Protein AF-A0AAJ5I1D8-F1 (afdb_monomer_lite)

pLDDT: mean 91.69, std 14.22, range [36.81, 98.44]

Structure (mmCIF, N/CA/C/O backbone):
data_AF-A0AAJ5I1D8-F1
#
_entry.id   AF-A0AAJ5I1D8-F1
#
loop_
_atom_site.group_PDB
_atom_site.id
_atom_site.type_symbol
_atom_site.label_atom_id
_atom_site.label_alt_id
_atom_site.label_comp_id
_atom_site.label_asym_id
_atom_site.label_entity_id
_atom_site.label_seq_id
_atom_site.pdbx_PDB_ins_code
_atom_site.Cartn_x
_atom_site.Cartn_y
_atom_site.Cartn_z
_atom_site.occupancy
_atom_site.B_iso_or_equiv
_atom_site.auth_seq_id
_atom_site.auth_comp_id
_atom_site.auth_asym_id
_atom_site.auth_atom_id
_atom_site.pdbx_PDB_model_num
ATOM 1 N N . MET A 1 1 ? -3.380 -6.652 12.865 1.00 95.94 1 MET A N 1
ATOM 2 C CA . MET A 1 1 ? -3.565 -7.645 11.783 1.00 95.94 1 MET A CA 1
ATOM 3 C C . MET A 1 1 ? -2.330 -7.683 10.884 1.00 95.94 1 MET A C 1
ATOM 5 O O . MET A 1 1 ? -1.748 -6.637 10.627 1.00 95.94 1 MET A O 1
ATOM 9 N N . ASN A 1 2 ? -1.908 -8.868 10.433 1.00 97.62 2 ASN A N 1
ATOM 10 C CA . ASN A 1 2 ? -0.802 -9.030 9.482 1.00 97.62 2 ASN A CA 1
ATOM 11 C C . ASN A 1 2 ? -1.367 -9.308 8.085 1.00 97.62 2 ASN A C 1
ATOM 13 O O . ASN A 1 2 ? -2.076 -10.298 7.929 1.00 97.62 2 ASN A O 1
ATOM 17 N N . VAL A 1 3 ? -1.048 -8.470 7.098 1.00 97.50 3 VAL A N 1
ATOM 18 C CA . VAL A 1 3 ? -1.471 -8.663 5.703 1.00 97.50 3 VAL A CA 1
ATOM 19 C C . VAL A 1 3 ? -0.272 -9.124 4.890 1.00 97.50 3 VAL A C 1
ATOM 21 O O . VAL A 1 3 ? 0.751 -8.442 4.857 1.00 97.50 3 VAL A O 1
ATOM 24 N N . ALA A 1 4 ? -0.397 -10.292 4.268 1.00 96.44 4 ALA A N 1
ATOM 25 C CA . ALA A 1 4 ? 0.625 -10.878 3.416 1.00 96.44 4 ALA A CA 1
ATOM 26 C C . ALA A 1 4 ? -0.037 -11.647 2.272 1.00 96.44 4 ALA A C 1
ATOM 28 O O . ALA A 1 4 ? -1.111 -12.226 2.453 1.00 96.44 4 ALA A O 1
ATOM 29 N N . GLY A 1 5 ? 0.613 -11.690 1.115 1.00 95.19 5 GLY A N 1
ATOM 30 C CA . GLY A 1 5 ? 0.148 -12.505 0.001 1.00 95.19 5 GLY A CA 1
ATOM 31 C C . GLY A 1 5 ? 1.083 -12.465 -1.196 1.00 95.19 5 GLY A C 1
ATOM 32 O O . GLY A 1 5 ? 2.252 -12.104 -1.090 1.00 95.19 5 GLY A O 1
ATOM 33 N N . ASN A 1 6 ? 0.563 -12.870 -2.351 1.00 96.88 6 ASN A N 1
ATOM 34 C CA . ASN A 1 6 ? 1.344 -12.882 -3.580 1.00 96.88 6 ASN A CA 1
ATOM 35 C C . ASN A 1 6 ? 1.690 -11.455 -4.034 1.00 96.88 6 ASN A C 1
ATOM 37 O O . ASN A 1 6 ? 0.855 -10.547 -3.974 1.00 96.88 6 ASN A O 1
ATOM 41 N N . GLY A 1 7 ? 2.916 -11.288 -4.534 1.00 96.12 7 GLY A N 1
ATOM 42 C CA . GLY A 1 7 ? 3.350 -10.064 -5.205 1.00 96.12 7 GLY A CA 1
ATOM 43 C C . GLY A 1 7 ? 2.706 -9.905 -6.583 1.00 96.12 7 GLY A C 1
ATOM 44 O O . GLY A 1 7 ? 2.143 -10.856 -7.142 1.00 96.12 7 GLY A O 1
ATOM 45 N N . ILE A 1 8 ? 2.815 -8.705 -7.157 1.00 96.75 8 ILE A N 1
ATOM 46 C CA . ILE A 1 8 ? 2.127 -8.384 -8.415 1.00 96.75 8 ILE A CA 1
ATOM 47 C C . ILE A 1 8 ? 2.602 -9.254 -9.589 1.00 96.75 8 ILE A C 1
ATOM 49 O O . ILE A 1 8 ? 1.778 -9.710 -10.368 1.00 96.75 8 ILE A O 1
ATOM 53 N N . TYR A 1 9 ? 3.891 -9.605 -9.650 1.00 94.94 9 TYR A N 1
ATOM 54 C CA . TYR A 1 9 ? 4.477 -10.482 -10.679 1.00 94.94 9 TYR A CA 1
ATOM 55 C C . TYR A 1 9 ? 3.861 -11.895 -10.743 1.00 94.94 9 TYR A C 1
ATOM 57 O O . TYR A 1 9 ? 4.009 -12.605 -11.743 1.00 94.94 9 TYR A O 1
ATOM 65 N N . THR A 1 10 ? 3.206 -12.338 -9.666 1.00 96.62 10 THR A N 1
ATOM 66 C CA . THR A 1 10 ? 2.432 -13.585 -9.640 1.00 96.62 10 THR A CA 1
ATOM 67 C C . THR A 1 10 ? 0.984 -13.317 -10.030 1.00 96.62 10 THR A C 1
ATOM 69 O O . THR A 1 10 ? 0.432 -14.035 -10.855 1.00 96.62 10 THR A O 1
ATOM 72 N N . LEU A 1 11 ? 0.365 -12.286 -9.454 1.00 96.88 11 LEU A N 1
ATOM 73 C CA . LEU A 1 11 ? -1.060 -11.996 -9.624 1.00 96.88 11 LEU A CA 1
ATOM 74 C C . LEU A 1 11 ? -1.410 -11.479 -11.030 1.00 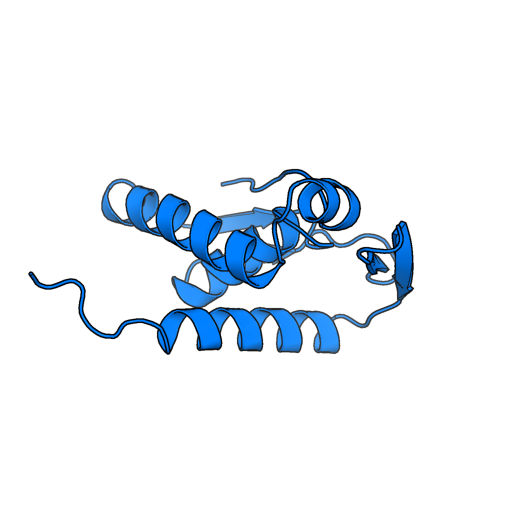96.88 11 LEU A C 1
ATOM 76 O O . LEU A 1 11 ? -2.456 -11.850 -11.564 1.00 96.88 11 LEU A O 1
ATOM 80 N N . SER A 1 12 ? -0.516 -10.724 -11.671 1.00 96.69 12 SER A N 1
ATOM 81 C CA . SER A 1 12 ? -0.696 -10.217 -13.039 1.00 96.69 12 SER A CA 1
ATOM 82 C C . SER A 1 12 ? -0.830 -11.340 -14.069 1.00 96.69 12 SER A C 1
ATOM 84 O O . SER A 1 12 ? -1.651 -11.257 -14.981 1.00 96.69 12 SER A O 1
ATOM 86 N N . LYS A 1 13 ? -0.134 -12.466 -13.862 1.00 96.50 13 LYS A N 1
ATOM 87 C CA . LYS A 1 13 ? -0.270 -13.690 -14.679 1.00 96.50 13 LYS A CA 1
ATOM 88 C C . LYS A 1 13 ? -1.659 -14.324 -14.590 1.00 96.50 13 LYS A C 1
ATOM 90 O O . LYS A 1 13 ? -2.015 -15.141 -15.433 1.00 96.50 13 LYS A O 1
ATOM 95 N N . HIS A 1 14 ? -2.434 -13.948 -13.576 1.00 96.56 14 HIS A N 1
ATOM 96 C CA . HIS A 1 14 ? -3.807 -14.386 -13.352 1.00 96.56 14 HIS A CA 1
ATOM 97 C C . HIS A 1 14 ? -4.829 -13.263 -13.599 1.00 96.56 14 HIS A C 1
ATOM 99 O O . HIS A 1 14 ? -5.967 -13.372 -13.150 1.00 96.56 14 HIS A O 1
ATOM 105 N N . GLY A 1 15 ? -4.440 -12.196 -14.307 1.00 96.75 15 GLY A N 1
ATOM 106 C CA . GLY A 1 15 ? -5.343 -11.120 -14.727 1.00 96.75 15 GLY A CA 1
ATOM 107 C C . GLY A 1 15 ? -5.646 -10.070 -13.657 1.00 96.75 15 GLY A C 1
ATOM 108 O O . GLY A 1 15 ? -6.552 -9.263 -13.845 1.00 96.75 15 GLY A O 1
ATOM 109 N N . TRP A 1 16 ? -4.908 -10.062 -12.546 1.00 97.62 16 TRP A N 1
ATOM 110 C CA . TRP A 1 16 ? -5.065 -9.055 -11.499 1.00 97.62 16 TRP A CA 1
ATOM 1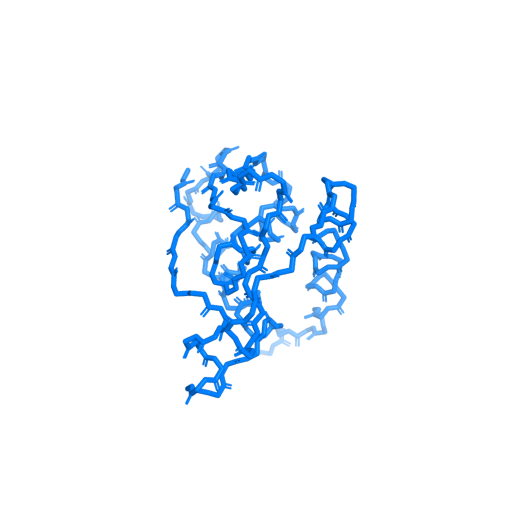11 C C . TRP A 1 16 ? -4.122 -7.877 -11.715 1.00 97.62 16 TRP A C 1
ATOM 113 O O . TRP A 1 16 ? -2.918 -8.060 -11.877 1.00 97.62 16 TRP A O 1
ATOM 123 N N . THR A 1 17 ? -4.661 -6.665 -11.628 1.00 96.94 17 THR A N 1
ATOM 124 C CA . THR A 1 17 ? -3.871 -5.427 -11.571 1.00 96.94 17 THR A CA 1
ATOM 125 C C . THR A 1 17 ? -3.710 -4.961 -10.127 1.00 96.94 17 THR A C 1
ATOM 127 O O . THR A 1 17 ? -4.519 -5.325 -9.263 1.00 96.94 17 THR A O 1
ATOM 130 N N . GLN A 1 18 ? -2.717 -4.114 -9.848 1.00 97.00 18 GLN A N 1
ATOM 131 C CA . GLN A 1 18 ? -2.521 -3.569 -8.501 1.00 97.00 18 GLN A CA 1
ATOM 132 C C . GLN A 1 18 ? -3.771 -2.831 -7.996 1.00 97.00 18 GLN A C 1
ATOM 134 O O . GLN A 1 18 ? -4.143 -2.977 -6.834 1.00 97.00 18 GLN A O 1
ATOM 139 N N . GLU A 1 19 ? -4.475 -2.115 -8.873 1.00 96.69 19 GLU A N 1
ATOM 140 C CA . GLU A 1 19 ? -5.732 -1.426 -8.567 1.00 96.69 19 GLU A CA 1
ATOM 141 C C . GLU A 1 19 ? -6.824 -2.392 -8.117 1.00 96.69 19 GLU A C 1
ATOM 143 O O . GLU A 1 19 ? -7.494 -2.150 -7.112 1.00 96.69 19 GLU A O 1
ATOM 148 N N . SER A 1 20 ? -6.999 -3.494 -8.853 1.00 97.31 20 SER A N 1
ATOM 149 C CA . SER A 1 20 ? -8.008 -4.505 -8.526 1.00 97.31 20 SER A CA 1
ATOM 150 C C . SER A 1 20 ? -7.708 -5.204 -7.197 1.00 97.31 20 SER A C 1
ATOM 152 O O . SER A 1 20 ? -8.621 -5.450 -6.409 1.00 97.31 20 SER A O 1
ATOM 154 N N . ILE A 1 21 ? -6.426 -5.444 -6.900 1.00 98.12 21 ILE A N 1
ATOM 155 C CA . ILE A 1 21 ? -5.985 -6.040 -5.636 1.00 98.12 21 ILE A CA 1
ATOM 156 C C . ILE A 1 21 ? -6.213 -5.057 -4.484 1.00 98.12 21 ILE A C 1
ATOM 158 O O . ILE A 1 21 ? -6.764 -5.446 -3.457 1.00 98.12 21 ILE A O 1
ATOM 162 N N . ASN A 1 22 ? -5.854 -3.780 -4.665 1.00 98.25 22 ASN A N 1
ATOM 163 C CA . ASN A 1 22 ? -6.093 -2.724 -3.680 1.00 98.25 22 ASN A CA 1
ATOM 164 C C . ASN A 1 22 ? -7.582 -2.633 -3.318 1.00 98.25 22 ASN A C 1
ATOM 166 O O . ASN A 1 22 ? -7.923 -2.626 -2.137 1.00 98.25 22 ASN A O 1
ATOM 170 N N . ALA A 1 23 ? -8.466 -2.619 -4.320 1.00 97.81 23 ALA A N 1
ATOM 171 C CA . ALA A 1 23 ? -9.909 -2.557 -4.106 1.00 97.81 23 ALA A CA 1
ATOM 172 C C . ALA A 1 23 ? -10.447 -3.795 -3.376 1.00 97.81 23 ALA A C 1
ATOM 174 O O . ALA A 1 23 ? -11.211 -3.665 -2.419 1.00 97.81 23 ALA A O 1
ATOM 175 N N . TRP A 1 24 ? -10.023 -4.991 -3.788 1.00 97.81 24 TRP A N 1
ATOM 176 C CA . TRP A 1 24 ? -10.482 -6.238 -3.182 1.00 97.81 24 TRP A CA 1
ATOM 177 C C . TRP A 1 24 ? -10.040 -6.366 -1.718 1.00 97.81 24 TRP A C 1
ATOM 179 O O . TRP A 1 24 ? -10.862 -6.638 -0.843 1.00 97.81 24 TRP A O 1
ATOM 189 N N . VAL A 1 25 ? -8.761 -6.103 -1.423 1.00 98.12 25 VAL A N 1
ATOM 190 C CA . VAL A 1 25 ? -8.241 -6.146 -0.046 1.00 98.12 25 VAL A CA 1
ATOM 191 C C . VAL A 1 25 ? -8.934 -5.097 0.826 1.00 98.12 25 VAL A C 1
ATOM 193 O O . VAL A 1 25 ? -9.329 -5.415 1.948 1.00 98.12 25 VAL A O 1
ATOM 196 N N . TYR A 1 26 ? -9.160 -3.886 0.308 1.00 98.12 26 TYR A N 1
ATOM 197 C CA . TYR A 1 26 ? -9.890 -2.836 1.020 1.00 98.12 26 TYR A CA 1
ATOM 198 C C . TYR A 1 26 ? -11.311 -3.264 1.389 1.00 98.12 26 TYR A C 1
ATOM 200 O O . TYR A 1 26 ? -11.713 -3.092 2.537 1.00 98.12 26 TYR A O 1
ATOM 208 N N . GLN A 1 27 ? -12.058 -3.868 0.459 1.00 97.50 27 GLN A N 1
ATOM 209 C CA . GLN A 1 27 ? -13.419 -4.343 0.725 1.00 97.50 27 GLN A CA 1
ATOM 210 C C . GLN A 1 27 ? -13.443 -5.402 1.830 1.00 97.50 27 GLN A C 1
ATOM 212 O O . GLN A 1 27 ? -14.264 -5.326 2.746 1.00 97.50 27 GLN A O 1
ATOM 217 N N . VAL A 1 28 ? -12.516 -6.364 1.779 1.00 97.44 28 VAL A N 1
ATOM 218 C CA . VAL A 1 28 ? -12.408 -7.420 2.793 1.00 97.44 28 VAL A CA 1
ATOM 219 C C . VAL A 1 28 ? -12.064 -6.826 4.158 1.00 97.44 28 VAL A C 1
ATOM 221 O O . VAL A 1 28 ? -12.773 -7.075 5.134 1.00 97.44 28 VAL A O 1
ATOM 224 N N . ILE A 1 29 ? -11.007 -6.012 4.238 1.00 97.44 29 ILE A N 1
ATOM 225 C CA . ILE A 1 29 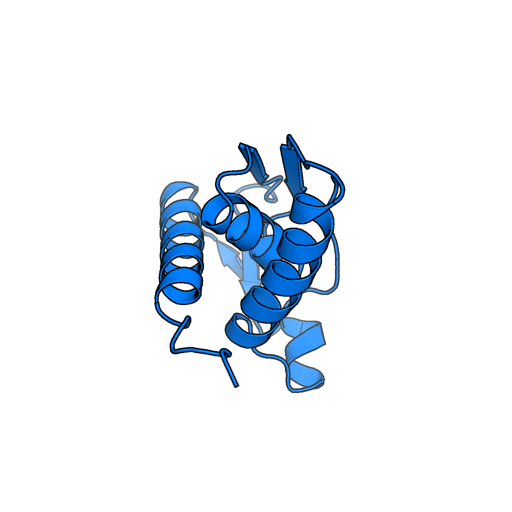? -10.561 -5.409 5.501 1.00 97.44 29 ILE A CA 1
ATOM 226 C C . ILE A 1 29 ? -11.624 -4.462 6.050 1.00 97.44 29 ILE A C 1
ATOM 228 O O . ILE A 1 29 ? -11.911 -4.516 7.242 1.00 97.44 29 ILE A O 1
ATOM 232 N N . GLY A 1 30 ? -12.241 -3.641 5.202 1.00 97.06 30 GLY A N 1
ATOM 233 C CA . GLY A 1 30 ? -13.309 -2.725 5.586 1.00 97.06 30 GLY A CA 1
ATOM 234 C C . GLY A 1 30 ? -14.502 -3.469 6.175 1.00 97.06 30 GLY A C 1
ATOM 235 O O . GLY A 1 30 ? -14.987 -3.101 7.245 1.00 97.06 30 GLY A O 1
ATOM 236 N N . LYS A 1 31 ? -14.925 -4.574 5.547 1.00 97.19 31 LYS A N 1
ATOM 237 C CA . LYS A 1 31 ? -16.017 -5.399 6.074 1.00 97.19 31 LYS A CA 1
ATOM 238 C C . LYS A 1 31 ? -15.669 -6.018 7.426 1.00 97.19 31 LYS A C 1
ATOM 240 O O . LYS A 1 31 ? -16.508 -6.018 8.321 1.00 97.19 31 LYS A O 1
ATOM 245 N N . VAL A 1 32 ? -14.444 -6.516 7.593 1.00 97.25 32 VAL A N 1
ATOM 246 C CA . VAL A 1 32 ? -13.979 -7.035 8.888 1.00 97.25 32 VAL A CA 1
ATOM 247 C C . VAL A 1 32 ? -13.946 -5.918 9.930 1.00 97.25 32 VAL A C 1
ATOM 249 O O . VAL A 1 32 ? -14.507 -6.095 11.004 1.00 97.25 32 VAL A O 1
ATOM 252 N N . HIS A 1 33 ? -13.373 -4.757 9.604 1.00 96.81 33 HIS A N 1
ATOM 253 C CA . HIS A 1 33 ? -13.218 -3.617 10.510 1.00 96.81 33 HIS A CA 1
ATOM 254 C C . HIS A 1 33 ? -14.562 -3.077 11.030 1.00 96.81 33 HIS A C 1
ATOM 256 O O . HIS A 1 33 ? -14.649 -2.688 12.190 1.00 96.81 33 HIS A O 1
ATOM 262 N N . GLN A 1 34 ? -15.625 -3.117 10.215 1.00 95.62 34 GLN A N 1
ATOM 263 C CA . GLN A 1 34 ? -16.989 -2.750 10.634 1.00 95.62 34 GLN A CA 1
ATOM 264 C C . GLN A 1 34 ? -17.532 -3.619 11.778 1.00 95.62 34 GLN A C 1
ATOM 266 O O . GLN A 1 34 ? -18.317 -3.140 12.593 1.00 95.62 34 GLN A O 1
ATOM 271 N N . HIS A 1 35 ? -17.155 -4.898 11.823 1.00 97.00 35 HIS A N 1
ATOM 272 C CA . HIS A 1 35 ? -17.656 -5.855 12.816 1.00 97.00 35 HIS A CA 1
ATOM 273 C C . HIS A 1 35 ? -16.650 -6.128 13.937 1.00 97.00 35 HIS A C 1
ATOM 275 O O . HIS A 1 35 ? -17.039 -6.456 15.056 1.00 97.00 35 HIS A O 1
ATOM 281 N N . TRP A 1 36 ? -15.363 -5.997 13.636 1.00 96.69 36 TRP A N 1
ATOM 282 C CA . TRP A 1 36 ? -14.255 -6.192 14.552 1.00 96.69 36 TRP A CA 1
ATOM 283 C C . TRP A 1 36 ? -13.205 -5.107 14.298 1.00 96.69 36 TRP A C 1
ATOM 285 O O . TRP A 1 36 ? -12.382 -5.263 13.388 1.00 96.69 36 TRP A O 1
ATOM 295 N N . PRO A 1 37 ? -13.222 -4.007 15.073 1.00 96.25 37 PRO A N 1
ATOM 296 C CA . PRO A 1 37 ? -12.297 -2.902 14.879 1.00 96.25 37 PRO A CA 1
ATOM 297 C C . PRO A 1 37 ? -10.841 -3.371 14.889 1.00 96.25 37 PRO A C 1
ATOM 299 O O . PRO A 1 37 ? -10.347 -3.989 15.832 1.00 96.25 37 PRO A O 1
ATOM 302 N N . ILE A 1 38 ? -10.158 -3.093 13.786 1.00 98.00 38 ILE A N 1
ATOM 303 C CA . ILE A 1 38 ? -8.732 -3.358 13.609 1.00 98.00 38 ILE A CA 1
ATOM 304 C C . ILE A 1 38 ? -7.986 -2.085 13.982 1.00 98.00 38 ILE A C 1
ATOM 306 O O . ILE A 1 38 ? -8.133 -1.077 13.303 1.00 98.00 38 ILE A O 1
ATOM 310 N N . GLU A 1 39 ? -7.163 -2.155 15.020 1.00 97.94 39 GLU A N 1
ATOM 311 C CA . GLU A 1 39 ? -6.407 -0.996 15.513 1.00 97.94 39 GLU A CA 1
ATOM 312 C C . GLU A 1 39 ? -5.092 -0.777 14.758 1.00 97.94 39 GLU A C 1
ATOM 314 O O . GLU A 1 39 ? -4.612 0.344 14.660 1.00 97.94 39 GLU A O 1
ATOM 319 N N . PHE A 1 40 ? -4.495 -1.847 14.220 1.00 98.38 40 PHE A N 1
ATOM 320 C CA . PHE A 1 40 ? -3.174 -1.771 13.599 1.00 98.38 40 PHE A CA 1
ATOM 321 C C . PHE A 1 40 ? -2.980 -2.793 12.477 1.00 98.38 40 PHE A C 1
ATOM 323 O O . PHE A 1 40 ? -3.330 -3.972 12.632 1.00 98.38 40 PHE A O 1
ATOM 330 N N . ILE A 1 41 ? -2.352 -2.387 11.371 1.00 98.44 41 ILE A N 1
ATOM 331 C CA . ILE A 1 41 ? -1.987 -3.247 10.234 1.00 98.44 41 ILE A CA 1
ATOM 332 C C . ILE A 1 41 ? -0.470 -3.253 10.016 1.00 98.44 41 ILE A C 1
ATOM 334 O O . ILE A 1 41 ? 0.182 -2.219 9.981 1.00 98.44 41 ILE A O 1
ATOM 338 N N . ARG A 1 42 ? 0.109 -4.435 9.795 1.00 98.12 42 ARG A N 1
ATOM 339 C CA . ARG A 1 42 ? 1.497 -4.573 9.325 1.00 98.12 42 ARG A CA 1
ATOM 340 C C . ARG A 1 42 ? 1.562 -5.400 8.048 1.00 98.12 42 ARG A C 1
ATOM 342 O O . ARG A 1 42 ? 0.801 -6.363 7.913 1.00 98.12 42 ARG A O 1
ATOM 349 N N . SER A 1 43 ? 2.471 -5.048 7.143 1.00 97.56 43 SER A N 1
ATOM 350 C CA . SER A 1 43 ? 2.683 -5.774 5.884 1.00 97.56 43 SER A CA 1
ATOM 351 C C . SER A 1 43 ? 4.099 -5.585 5.332 1.00 97.56 43 SER A C 1
ATOM 353 O O . SER A 1 43 ? 4.782 -4.647 5.730 1.00 97.56 43 SER A O 1
ATOM 355 N N . GLY A 1 44 ? 4.545 -6.452 4.415 1.00 94.06 44 GLY A N 1
ATOM 356 C CA . GLY A 1 44 ? 5.855 -6.365 3.752 1.00 94.06 44 GLY A CA 1
ATOM 357 C C . GLY A 1 44 ? 5.999 -5.183 2.785 1.00 94.06 44 GLY A C 1
ATOM 358 O O . GLY A 1 44 ? 7.113 -4.796 2.445 1.00 94.06 44 GLY A O 1
ATOM 359 N N . GLY A 1 45 ? 4.883 -4.584 2.364 1.00 86.06 45 GLY A N 1
ATOM 360 C CA . GLY A 1 45 ? 4.821 -3.333 1.607 1.00 86.06 45 GLY A CA 1
ATOM 361 C C . GLY A 1 45 ? 5.263 -3.372 0.141 1.00 86.06 45 GLY A C 1
ATOM 362 O O . GLY A 1 45 ? 5.010 -2.395 -0.547 1.00 86.06 45 GLY A O 1
ATOM 363 N N . GLN A 1 46 ? 5.871 -4.452 -0.370 1.00 90.88 46 GLN A N 1
ATOM 364 C CA . GLN A 1 46 ? 6.456 -4.469 -1.722 1.00 90.88 46 GLN A CA 1
ATOM 365 C C . GLN A 1 46 ? 5.438 -4.189 -2.844 1.00 90.88 46 GLN A C 1
ATOM 367 O O . GLN A 1 46 ? 5.347 -3.069 -3.323 1.00 90.88 46 GLN A O 1
ATOM 372 N N . THR A 1 47 ? 4.704 -5.199 -3.309 1.00 95.62 47 THR A N 1
ATOM 373 C CA . THR A 1 47 ? 3.686 -5.096 -4.370 1.00 95.62 47 THR A CA 1
ATOM 374 C C . THR A 1 47 ? 2.607 -6.156 -4.143 1.00 95.62 47 THR A C 1
ATOM 376 O O . THR A 1 47 ? 2.718 -6.988 -3.241 1.00 95.62 47 THR A O 1
ATOM 379 N N . GLY A 1 48 ? 1.545 -6.147 -4.944 1.00 97.31 48 GLY A N 1
ATOM 380 C CA . GLY A 1 48 ? 0.436 -7.087 -4.831 1.00 97.31 48 GLY A CA 1
ATOM 381 C C . GLY A 1 48 ? -0.341 -6.899 -3.528 1.00 97.31 48 GLY A C 1
ATOM 382 O O . GLY A 1 48 ? -0.709 -5.7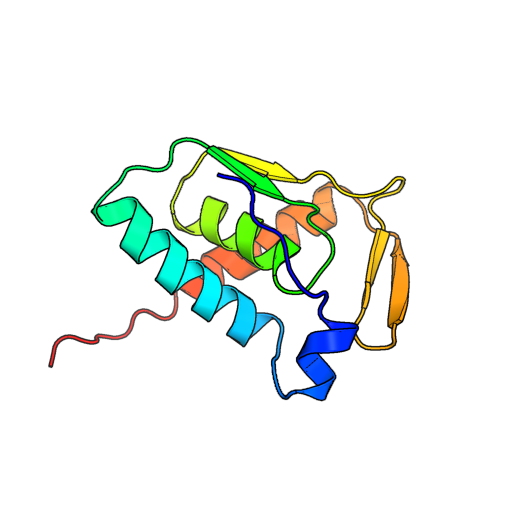78 -3.173 1.00 97.31 48 GLY A O 1
ATOM 383 N N . VAL A 1 49 ? -0.595 -8.000 -2.817 1.00 98.06 49 VAL A N 1
ATOM 384 C CA . VAL A 1 49 ? -1.385 -7.994 -1.568 1.00 98.06 49 VAL A CA 1
ATOM 385 C C . VAL A 1 49 ? -0.713 -7.175 -0.466 1.00 98.06 49 VAL A C 1
ATOM 387 O O . VAL A 1 49 ? -1.394 -6.555 0.349 1.00 98.06 49 VAL A O 1
ATOM 390 N N . ASP A 1 50 ? 0.617 -7.137 -0.455 1.00 96.75 50 ASP A N 1
ATOM 391 C CA . ASP A 1 50 ? 1.373 -6.475 0.601 1.00 96.75 50 ASP A CA 1
ATOM 392 C C . ASP A 1 50 ? 1.136 -4.957 0.610 1.00 96.75 50 ASP A C 1
ATOM 394 O O . ASP A 1 50 ? 0.734 -4.379 1.624 1.00 96.75 50 ASP A O 1
ATOM 398 N N . VAL A 1 51 ? 1.316 -4.297 -0.540 1.00 97.00 51 VAL A N 1
ATOM 399 C CA . VAL A 1 51 ? 1.036 -2.857 -0.652 1.00 97.00 51 VAL A CA 1
ATOM 400 C C . VAL A 1 51 ? -0.463 -2.577 -0.499 1.00 97.00 51 VAL A C 1
ATOM 402 O O . VAL A 1 51 ? -0.835 -1.607 0.157 1.00 97.00 51 VAL A O 1
ATOM 405 N N . ALA A 1 52 ? -1.333 -3.472 -0.985 1.00 98.12 52 ALA A N 1
ATOM 406 C CA . ALA A 1 52 ? -2.782 -3.352 -0.832 1.00 98.12 52 ALA A CA 1
ATOM 407 C C . ALA A 1 52 ? -3.231 -3.335 0.640 1.00 98.12 52 ALA A C 1
ATOM 409 O O . ALA A 1 52 ? -4.173 -2.622 0.993 1.00 98.12 52 ALA A O 1
ATOM 410 N N . GLY A 1 53 ? -2.534 -4.062 1.518 1.00 98.00 53 GLY A N 1
ATOM 411 C CA . GLY A 1 53 ? -2.758 -4.005 2.962 1.00 98.00 53 GLY A CA 1
ATOM 412 C C . GLY A 1 53 ? -2.488 -2.620 3.553 1.00 98.00 53 GLY A C 1
ATOM 413 O O . GLY A 1 53 ? -3.299 -2.118 4.330 1.00 98.00 53 GLY A O 1
ATOM 414 N N . LEU A 1 54 ? -1.383 -1.981 3.154 1.00 98.12 54 LEU A N 1
ATOM 415 C CA . LEU A 1 54 ? -1.028 -0.628 3.601 1.00 98.12 54 LEU A CA 1
ATOM 416 C C . LEU A 1 54 ? -1.973 0.429 3.016 1.00 98.12 54 LEU A C 1
ATOM 418 O O . LEU A 1 54 ? -2.431 1.313 3.735 1.00 98.12 54 LEU A O 1
ATOM 422 N N . VAL A 1 55 ? -2.330 0.295 1.737 1.00 98.25 55 VAL A N 1
ATOM 423 C CA . VAL A 1 55 ? -3.328 1.145 1.070 1.00 98.25 55 VAL A CA 1
ATOM 424 C C . VAL A 1 55 ? -4.669 1.087 1.799 1.00 98.25 55 VAL A C 1
ATOM 426 O O . VAL A 1 55 ? -5.259 2.126 2.089 1.00 98.25 55 VAL A O 1
ATOM 429 N N . SER A 1 56 ? -5.127 -0.116 2.149 1.00 98.06 56 SER A N 1
ATOM 430 C CA . SER A 1 56 ? -6.386 -0.308 2.874 1.00 98.06 56 SER A CA 1
ATOM 431 C C . SER A 1 56 ? -6.348 0.325 4.262 1.00 98.06 56 SER A C 1
ATOM 433 O O . SER A 1 56 ? -7.321 0.951 4.670 1.00 98.06 56 SER A O 1
ATOM 435 N N . ALA A 1 57 ? -5.222 0.202 4.971 1.00 97.50 57 ALA A N 1
ATOM 436 C CA . ALA A 1 57 ? -5.043 0.829 6.275 1.00 97.50 57 ALA A CA 1
ATOM 437 C C . ALA A 1 57 ? -5.159 2.358 6.182 1.00 97.50 57 ALA A C 1
ATOM 439 O O . ALA A 1 57 ? -5.961 2.956 6.896 1.00 97.50 57 ALA A O 1
ATOM 440 N N . HIS A 1 58 ? -4.452 2.974 5.228 1.00 96.88 58 HIS A N 1
ATOM 441 C CA . HIS A 1 58 ? -4.546 4.413 4.980 1.00 96.88 58 HIS A CA 1
ATOM 442 C C . HIS A 1 58 ? -5.961 4.859 4.595 1.00 96.88 58 HIS A C 1
ATOM 444 O O . HIS A 1 58 ? -6.428 5.880 5.093 1.00 96.88 58 HIS A O 1
ATOM 450 N N . ALA A 1 59 ? -6.651 4.103 3.738 1.00 97.00 59 ALA A N 1
ATOM 451 C CA . ALA A 1 59 ? -8.006 4.436 3.297 1.00 97.00 59 ALA A CA 1
ATOM 452 C C . ALA A 1 59 ? -9.050 4.329 4.425 1.00 97.00 59 ALA A C 1
ATOM 454 O O . ALA A 1 59 ? -10.030 5.067 4.423 1.00 97.00 59 ALA A O 1
ATOM 455 N N . LEU A 1 60 ? -8.848 3.419 5.381 1.00 96.00 60 LEU A N 1
ATOM 456 C CA . LEU A 1 60 ? -9.750 3.193 6.517 1.00 96.00 60 LEU A CA 1
ATOM 457 C C . LEU A 1 60 ? -9.358 3.985 7.775 1.00 96.00 60 LEU A C 1
ATOM 459 O O . LEU A 1 60 ? -10.059 3.898 8.778 1.00 96.00 60 LEU A O 1
ATOM 463 N N . GLY A 1 61 ? -8.253 4.738 7.743 1.00 96.25 61 GLY A N 1
ATOM 464 C CA . GLY A 1 61 ? -7.747 5.463 8.912 1.00 96.25 61 GLY A CA 1
ATOM 465 C C . GLY A 1 61 ? -7.205 4.549 10.018 1.00 96.25 61 GLY A C 1
ATOM 466 O O . GLY A 1 61 ? -7.297 4.894 11.191 1.00 96.25 61 GLY A O 1
ATOM 467 N N . ILE A 1 62 ? -6.671 3.381 9.652 1.00 97.31 62 ILE A N 1
ATOM 468 C CA . ILE A 1 62 ? -6.073 2.409 10.574 1.00 97.31 62 ILE A CA 1
ATOM 469 C C . ILE A 1 62 ? -4.559 2.637 10.620 1.00 97.31 62 ILE A C 1
ATOM 471 O O . ILE A 1 62 ? -3.912 2.720 9.571 1.00 97.31 62 ILE A O 1
ATOM 475 N N . ASP A 1 63 ? -3.980 2.670 11.821 1.00 97.81 63 ASP A N 1
ATOM 476 C CA . ASP A 1 63 ? -2.531 2.794 11.990 1.00 97.81 63 ASP A CA 1
ATOM 477 C C . ASP A 1 63 ? -1.797 1.622 11.326 1.00 97.81 63 ASP A C 1
ATOM 479 O O . ASP A 1 63 ? -2.237 0.467 11.379 1.00 97.81 63 ASP A O 1
ATOM 483 N N . CYS A 1 64 ? -0.658 1.891 10.680 1.00 97.69 64 CYS A N 1
ATOM 484 C CA . CYS A 1 64 ? 0.065 0.833 9.986 1.00 97.69 64 CYS A CA 1
ATOM 485 C C . CYS A 1 64 ? 1.587 0.976 9.935 1.00 97.69 64 CYS A C 1
ATOM 487 O O . CYS A 1 64 ? 2.151 2.048 10.143 1.00 97.69 64 CYS A O 1
ATOM 489 N N . LEU A 1 65 ? 2.249 -0.150 9.645 1.00 97.56 65 LEU A N 1
ATOM 490 C CA . LEU A 1 65 ? 3.694 -0.249 9.442 1.00 97.56 65 LEU A CA 1
ATOM 491 C C . LEU A 1 65 ? 4.028 -1.112 8.218 1.00 97.56 65 LEU A C 1
ATOM 493 O O . LEU A 1 65 ? 3.716 -2.306 8.175 1.00 97.56 65 LEU A O 1
ATOM 497 N N . GLY A 1 66 ? 4.727 -0.510 7.254 1.00 96.50 66 GLY A N 1
ATOM 498 C CA . GLY A 1 66 ? 5.331 -1.203 6.117 1.00 96.50 66 GLY A CA 1
ATOM 499 C C . GLY A 1 66 ? 6.737 -1.713 6.440 1.00 96.50 66 GLY A C 1
ATOM 500 O O . GLY A 1 66 ? 7.649 -0.930 6.695 1.00 96.50 66 GLY A O 1
ATOM 501 N N . LEU A 1 67 ? 6.927 -3.029 6.399 1.00 95.56 67 LEU A N 1
ATOM 502 C CA . L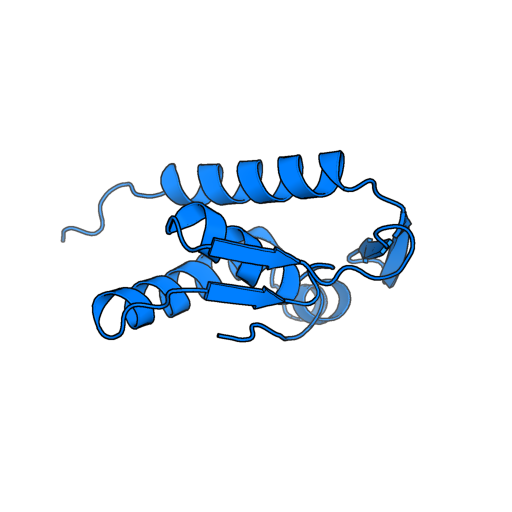EU A 1 67 ? 8.180 -3.740 6.669 1.00 95.56 67 LEU A CA 1
ATOM 503 C C . LEU A 1 67 ? 8.969 -3.977 5.375 1.00 95.56 67 LEU A C 1
ATOM 505 O O . LEU A 1 67 ? 9.349 -5.105 5.056 1.00 95.56 67 LEU A O 1
ATOM 509 N N . PHE A 1 68 ? 9.184 -2.901 4.619 1.00 93.69 68 PHE A N 1
ATOM 510 C CA . PHE A 1 68 ? 9.866 -2.955 3.331 1.00 93.69 68 PHE A CA 1
ATOM 511 C C . PHE A 1 68 ? 11.274 -3.564 3.448 1.00 93.69 68 PHE A C 1
ATOM 513 O O . PHE A 1 68 ? 11.973 -3.337 4.444 1.00 93.69 68 PHE A O 1
ATOM 520 N N . PRO A 1 69 ? 11.747 -4.291 2.419 1.00 90.81 69 PRO A N 1
ATOM 521 C CA . PRO A 1 69 ? 13.133 -4.738 2.351 1.00 90.81 69 PRO A CA 1
ATOM 522 C C . PRO A 1 69 ? 14.125 -3.571 2.393 1.00 90.81 69 PRO A C 1
ATOM 524 O O . PRO A 1 69 ? 13.785 -2.416 2.125 1.00 90.81 69 PRO A O 1
ATOM 527 N N . LYS A 1 70 ? 15.400 -3.887 2.657 1.00 89.44 70 LYS A N 1
ATOM 528 C CA . LYS A 1 70 ? 16.493 -2.903 2.604 1.00 89.44 70 LYS A CA 1
ATOM 529 C C . LYS A 1 70 ? 16.451 -2.118 1.293 1.00 89.44 70 LYS A C 1
ATOM 531 O O . LYS A 1 70 ? 16.266 -2.702 0.232 1.00 89.44 70 LYS A O 1
ATOM 536 N N . HIS A 1 71 ? 16.679 -0.809 1.384 1.00 89.88 71 HIS A N 1
ATOM 537 C CA . HIS A 1 71 ? 16.610 0.121 0.250 1.00 89.88 71 HIS A CA 1
ATOM 538 C C . HIS A 1 71 ? 15.233 0.205 -0.421 1.00 89.88 71 HIS A C 1
ATOM 540 O O . HIS A 1 71 ? 15.163 0.589 -1.586 1.00 89.88 71 HIS A O 1
ATOM 546 N N . PHE A 1 72 ? 14.165 -0.147 0.305 1.00 92.38 72 PHE A N 1
ATOM 547 C CA . PHE A 1 72 ? 12.786 0.005 -0.155 1.00 92.38 72 PHE A CA 1
ATOM 548 C C . PHE A 1 72 ? 12.549 -0.657 -1.519 1.00 92.38 72 PHE A C 1
ATOM 550 O O . PHE A 1 72 ? 11.941 -0.080 -2.416 1.00 92.38 72 PHE A O 1
ATOM 557 N N . LEU A 1 73 ? 13.092 -1.863 -1.693 1.00 92.56 73 LEU A N 1
ATOM 558 C CA . LEU A 1 73 ? 12.951 -2.609 -2.938 1.00 92.56 73 LEU A CA 1
ATOM 559 C C . LEU A 1 73 ? 11.493 -3.027 -3.142 1.00 92.56 73 LEU A C 1
ATOM 561 O O . LEU A 1 73 ? 10.902 -3.658 -2.263 1.00 92.56 73 LEU A O 1
ATOM 565 N N . GLN A 1 74 ? 10.950 -2.720 -4.317 1.00 92.25 74 GLN A N 1
ATOM 566 C CA . GLN A 1 74 ? 9.686 -3.256 -4.811 1.00 92.25 74 GLN A CA 1
ATOM 567 C C . GLN A 1 74 ? 9.949 -4.124 -6.035 1.00 92.25 74 GLN A C 1
ATOM 569 O O . GLN A 1 74 ? 10.698 -3.734 -6.928 1.00 92.25 74 GLN A O 1
ATOM 574 N N . ARG A 1 75 ? 9.298 -5.284 -6.096 1.00 93.44 75 ARG A N 1
ATOM 575 C CA . ARG A 1 75 ? 9.340 -6.149 -7.270 1.00 93.44 75 ARG A CA 1
ATOM 576 C C . ARG A 1 75 ? 8.172 -5.850 -8.196 1.00 93.44 75 ARG A C 1
ATOM 578 O O . ARG A 1 75 ? 7.022 -6.106 -7.824 1.00 93.44 75 ARG A O 1
ATOM 585 N N . ALA A 1 76 ? 8.481 -5.327 -9.377 1.00 90.56 76 ALA A N 1
ATOM 586 C CA . ALA A 1 76 ? 7.506 -4.979 -10.401 1.00 90.56 76 ALA A CA 1
ATOM 587 C C . ALA A 1 76 ? 6.942 -6.223 -11.114 1.00 90.56 76 ALA A C 1
ATOM 589 O O . ALA A 1 76 ? 7.341 -7.360 -10.851 1.00 90.56 76 ALA A O 1
ATOM 590 N N . GLU A 1 77 ? 5.972 -6.007 -12.004 1.00 91.06 77 GLU A N 1
ATOM 591 C CA . GLU A 1 77 ? 5.264 -7.066 -12.739 1.00 91.06 77 GLU A CA 1
ATOM 592 C C . GLU A 1 77 ? 6.181 -7.923 -13.616 1.00 91.06 77 GLU A C 1
ATOM 594 O O . GLU A 1 77 ? 5.961 -9.126 -13.753 1.00 91.06 77 GLU A O 1
ATOM 599 N N . ASP A 1 78 ? 7.239 -7.318 -14.152 1.00 91.56 78 ASP A N 1
ATOM 600 C CA . ASP A 1 78 ? 8.289 -7.957 -14.948 1.00 91.56 78 ASP A CA 1
ATOM 601 C C . ASP A 1 78 ? 9.283 -8.780 -14.104 1.00 91.56 78 ASP A C 1
ATOM 603 O O . ASP A 1 78 ? 10.257 -9.315 -14.635 1.00 91.56 78 ASP A O 1
ATOM 607 N N . ASN A 1 79 ? 9.017 -8.927 -12.799 1.00 91.12 79 ASN A N 1
ATOM 608 C CA . ASN A 1 79 ? 9.847 -9.638 -11.829 1.00 91.12 79 ASN A CA 1
ATOM 609 C C . ASN A 1 79 ? 11.222 -8.973 -11.598 1.00 91.12 79 ASN A C 1
ATOM 611 O O . ASN A 1 79 ? 12.148 -9.629 -11.113 1.00 91.12 79 ASN A O 1
ATOM 615 N N . VAL A 1 80 ? 11.349 -7.678 -11.914 1.00 93.44 80 VAL A N 1
ATOM 616 C CA . VAL A 1 80 ? 12.549 -6.869 -11.669 1.00 93.44 80 VAL A CA 1
ATOM 617 C C . VAL A 1 80 ? 12.402 -6.070 -10.375 1.00 93.44 80 VAL A C 1
ATOM 619 O O . VAL A 1 80 ? 11.351 -5.497 -10.079 1.00 93.44 80 VAL A O 1
ATOM 622 N N . ASP A 1 81 ? 13.480 -6.028 -9.589 1.00 93.56 81 ASP A N 1
ATOM 623 C CA . ASP A 1 81 ? 13.537 -5.245 -8.357 1.00 93.56 81 ASP A CA 1
ATOM 624 C C . ASP A 1 81 ? 13.888 -3.784 -8.666 1.00 93.56 81 ASP A C 1
ATOM 626 O O . ASP A 1 81 ? 14.947 -3.473 -9.219 1.00 93.56 81 ASP A O 1
ATOM 630 N N . VAL A 1 82 ? 13.011 -2.876 -8.250 1.00 93.00 82 VAL A N 1
ATOM 631 C CA . VAL A 1 82 ? 13.162 -1.430 -8.387 1.00 93.00 82 VAL A CA 1
ATOM 632 C C . VAL A 1 82 ? 13.422 -0.833 -7.011 1.00 93.00 82 VAL A C 1
ATOM 634 O O . VAL A 1 82 ? 12.695 -1.086 -6.049 1.00 93.00 82 VAL A O 1
ATOM 637 N N . ARG A 1 83 ? 14.484 -0.029 -6.903 1.00 94.75 83 ARG A N 1
ATOM 638 C CA . ARG A 1 83 ? 14.763 0.751 -5.692 1.00 94.75 83 ARG A CA 1
ATOM 639 C C . ARG A 1 83 ? 13.835 1.949 -5.627 1.00 94.75 83 ARG A C 1
ATOM 641 O O . ARG A 1 83 ? 13.659 2.650 -6.620 1.00 94.75 83 ARG A O 1
ATOM 648 N N . ARG A 1 84 ? 13.307 2.190 -4.436 1.00 94.38 84 ARG A N 1
ATOM 649 C CA . ARG A 1 84 ? 12.443 3.325 -4.131 1.00 94.38 84 ARG A CA 1
ATOM 650 C C . ARG A 1 84 ? 12.984 4.054 -2.912 1.00 94.38 84 ARG A C 1
ATOM 652 O O . ARG A 1 84 ? 13.967 3.648 -2.287 1.00 94.38 84 ARG A O 1
ATOM 659 N N . THR A 1 85 ? 12.320 5.132 -2.557 1.00 95.31 85 THR A N 1
ATOM 660 C CA . THR A 1 85 ? 12.495 5.838 -1.294 1.00 95.31 85 THR A CA 1
ATOM 661 C C . THR A 1 85 ? 11.246 5.678 -0.435 1.00 95.31 85 THR A C 1
ATOM 663 O O . THR A 1 85 ? 10.152 5.434 -0.944 1.00 95.31 85 THR A O 1
ATOM 666 N N . ALA A 1 86 ? 11.387 5.851 0.881 1.00 94.00 86 ALA A N 1
ATOM 667 C CA . ALA A 1 86 ? 10.240 5.850 1.790 1.00 94.00 86 ALA A CA 1
ATOM 668 C C . ALA A 1 86 ? 9.175 6.877 1.367 1.00 94.00 86 ALA A C 1
ATOM 670 O O . ALA A 1 86 ? 7.987 6.577 1.391 1.00 94.00 86 ALA A O 1
ATOM 671 N N . THR A 1 87 ? 9.607 8.065 0.935 1.00 95.81 87 THR A N 1
ATOM 672 C CA . THR A 1 87 ? 8.717 9.153 0.516 1.00 95.81 87 THR A CA 1
ATOM 673 C C . THR A 1 87 ? 7.936 8.808 -0.750 1.00 95.81 87 THR A C 1
ATOM 675 O O . THR A 1 87 ? 6.741 9.079 -0.810 1.00 95.81 87 THR A O 1
ATOM 678 N N . GLU A 1 88 ? 8.573 8.185 -1.748 1.00 95.75 88 GLU A N 1
ATOM 679 C CA . GLU A 1 88 ? 7.878 7.732 -2.963 1.00 95.75 88 GLU A CA 1
ATOM 680 C C . GLU A 1 88 ? 6.829 6.669 -2.644 1.00 95.75 88 GLU A C 1
ATOM 682 O O . GLU A 1 88 ? 5.712 6.740 -3.148 1.00 95.75 88 GLU A O 1
ATOM 687 N N . LEU A 1 89 ? 7.173 5.712 -1.779 1.00 95.38 89 LEU A N 1
ATOM 688 C CA . LEU A 1 89 ? 6.253 4.658 -1.361 1.00 95.38 89 LEU A CA 1
ATOM 689 C C . LEU A 1 89 ? 5.073 5.212 -0.568 1.00 95.38 89 LEU A C 1
ATOM 691 O O . LEU A 1 89 ? 3.933 4.822 -0.801 1.00 95.38 89 LEU A O 1
ATOM 695 N N . GLU A 1 90 ? 5.328 6.138 0.355 1.00 95.50 90 GLU A N 1
ATOM 696 C CA . GLU A 1 90 ? 4.264 6.781 1.116 1.00 95.50 90 GLU A CA 1
ATOM 697 C C . GLU A 1 90 ? 3.327 7.572 0.191 1.00 95.50 90 GLU A C 1
ATOM 699 O O . GLU A 1 90 ? 2.105 7.463 0.307 1.00 95.50 90 GLU A O 1
ATOM 704 N N . ALA A 1 91 ? 3.881 8.329 -0.761 1.00 96.81 91 ALA A N 1
ATOM 705 C CA . ALA A 1 91 ? 3.094 9.072 -1.742 1.00 96.81 91 ALA A CA 1
ATOM 706 C C . ALA A 1 91 ? 2.256 8.140 -2.634 1.00 96.81 91 ALA A C 1
ATOM 708 O O . ALA A 1 91 ? 1.078 8.412 -2.876 1.00 96.81 91 ALA A O 1
ATOM 709 N N . GLU A 1 92 ? 2.831 7.025 -3.083 1.00 95.75 92 GLU A N 1
ATOM 710 C CA . GLU A 1 92 ? 2.144 5.995 -3.862 1.00 95.75 92 GLU A CA 1
ATOM 711 C C . GLU A 1 92 ? 0.974 5.384 -3.080 1.00 95.75 92 GLU A C 1
ATOM 713 O O . GLU A 1 92 ? -0.159 5.375 -3.563 1.00 95.75 92 GLU A O 1
ATOM 718 N N . ILE A 1 93 ? 1.216 4.939 -1.844 1.00 96.69 93 ILE A N 1
ATOM 719 C CA . ILE A 1 93 ? 0.194 4.338 -0.978 1.00 96.69 93 ILE A CA 1
ATOM 720 C C . ILE A 1 93 ? -0.947 5.324 -0.712 1.00 96.69 93 ILE A C 1
ATOM 722 O O . ILE A 1 93 ? -2.119 4.958 -0.821 1.00 96.69 93 ILE A O 1
ATOM 726 N N . ARG A 1 94 ? -0.627 6.587 -0.404 1.0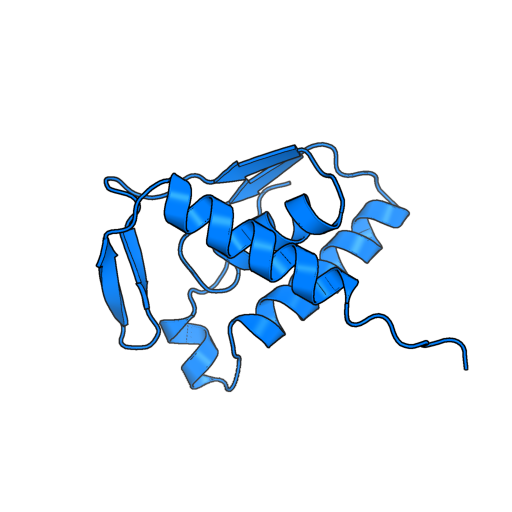0 96.25 94 ARG A N 1
ATOM 727 C CA . ARG A 1 94 ? -1.634 7.636 -0.185 1.00 96.25 94 ARG A CA 1
ATOM 728 C C . ARG A 1 94 ? -2.439 7.922 -1.448 1.00 96.25 94 ARG A C 1
ATOM 730 O O . ARG A 1 94 ? -3.652 8.082 -1.360 1.00 96.25 94 ARG A O 1
ATOM 737 N N . THR A 1 95 ? -1.790 7.949 -2.610 1.00 96.75 95 THR A N 1
ATOM 738 C CA . THR A 1 95 ? -2.469 8.139 -3.899 1.00 96.75 95 THR A CA 1
ATOM 739 C C . THR A 1 95 ? -3.462 7.009 -4.151 1.00 96.75 95 THR A C 1
ATOM 741 O O . THR A 1 95 ? -4.630 7.271 -4.431 1.00 96.75 95 THR A O 1
ATOM 744 N N . TRP A 1 96 ? -3.045 5.756 -3.957 1.00 97.00 96 TRP A N 1
ATOM 745 C CA . TRP A 1 96 ? -3.942 4.607 -4.069 1.00 97.00 96 TRP A CA 1
ATOM 746 C C . TRP A 1 96 ? -5.106 4.661 -3.079 1.00 97.00 96 TRP A C 1
ATOM 748 O O . TRP A 1 96 ? -6.246 4.409 -3.465 1.00 97.00 96 TRP A O 1
ATOM 758 N N . ALA A 1 97 ? -4.842 5.023 -1.821 1.00 96.56 97 ALA A N 1
ATOM 759 C CA . ALA A 1 97 ? -5.875 5.140 -0.796 1.00 96.56 97 ALA A CA 1
ATOM 760 C C . ALA A 1 97 ? -6.918 6.212 -1.159 1.00 96.56 97 ALA A C 1
ATOM 762 O O . ALA A 1 97 ? -8.118 5.977 -1.030 1.00 96.56 97 ALA A O 1
ATOM 763 N N . LEU A 1 98 ? -6.477 7.357 -1.691 1.00 94.50 98 LEU A N 1
ATOM 764 C CA . LEU A 1 98 ? -7.372 8.395 -2.204 1.00 94.50 98 LEU A CA 1
ATOM 765 C C . LEU A 1 98 ? -8.221 7.888 -3.376 1.00 94.50 98 LEU A C 1
ATOM 767 O O . LEU A 1 98 ? -9.423 8.141 -3.413 1.00 94.50 98 LEU A O 1
ATOM 771 N N . MET A 1 99 ? -7.635 7.128 -4.307 1.00 93.12 99 MET A N 1
ATOM 772 C CA . MET A 1 99 ? -8.370 6.562 -5.446 1.00 93.12 99 MET A CA 1
ATOM 773 C C . MET A 1 99 ? -9.470 5.578 -5.024 1.00 93.12 99 MET A C 1
ATOM 775 O O . MET A 1 99 ? -10.492 5.493 -5.707 1.00 93.12 99 MET A O 1
ATOM 779 N N . LEU A 1 100 ? -9.300 4.870 -3.902 1.00 90.56 100 LEU A N 1
ATOM 780 C CA . LEU A 1 100 ? -10.356 4.029 -3.329 1.00 90.56 100 LEU A CA 1
ATOM 781 C C . LEU A 1 100 ? -11.528 4.867 -2.801 1.00 90.56 100 LEU A C 1
ATOM 783 O O . LEU A 1 100 ? -12.679 4.497 -3.013 1.00 90.56 100 LEU A O 1
ATOM 787 N N . GLY A 1 101 ? -11.249 6.023 -2.189 1.00 67.88 101 GLY A N 1
ATOM 788 C CA . GLY A 1 101 ? -12.273 6.956 -1.703 1.00 67.88 101 GLY A CA 1
ATOM 789 C C . GLY A 1 101 ? -13.036 7.698 -2.810 1.00 67.88 101 GLY A C 1
ATOM 790 O O . GLY A 1 101 ? -14.182 8.087 -2.606 1.00 67.88 101 GLY A O 1
ATOM 791 N N . VAL A 1 102 ? -12.439 7.863 -3.997 1.00 57.81 102 VAL A N 1
ATOM 792 C CA . VAL A 1 102 ? -13.089 8.497 -5.166 1.00 57.81 102 VAL A CA 1
ATOM 793 C C . VAL A 1 102 ? -14.060 7.540 -5.879 1.00 57.81 102 VAL A C 1
ATOM 795 O O . VAL A 1 102 ? -14.993 7.988 -6.541 1.00 57.81 102 VAL A O 1
ATOM 798 N N . LYS A 1 103 ? -13.900 6.219 -5.719 1.00 44.41 103 LYS A N 1
ATOM 799 C CA . LYS A 1 103 ? -14.761 5.190 -6.334 1.00 44.41 103 LYS A CA 1
ATOM 800 C C . LYS A 1 103 ? -15.884 4.688 -5.414 1.00 44.41 103 LYS A C 1
ATOM 802 O O . LYS A 1 103 ? -16.169 3.497 -5.396 1.00 44.41 103 LYS A O 1
ATOM 807 N N . ASN A 1 104 ? -16.580 5.596 -4.730 1.00 41.19 104 ASN A N 1
ATOM 808 C CA . ASN A 1 104 ? -17.918 5.308 -4.200 1.00 41.19 104 ASN A CA 1
ATOM 809 C C . ASN A 1 104 ? -19.007 6.144 -4.910 1.00 41.19 104 ASN A C 1
ATOM 811 O O . ASN A 1 104 ? -19.654 6.980 -4.280 1.00 41.19 104 ASN A O 1
ATOM 815 N N . PRO A 1 105 ? -19.257 5.953 -6.222 1.00 37.41 105 PRO A N 1
ATOM 816 C CA . PRO A 1 105 ? -20.591 6.180 -6.744 1.00 37.41 105 PRO A CA 1
ATOM 817 C C . PRO A 1 105 ? -21.464 4.996 -6.303 1.00 37.41 105 PRO A C 1
ATOM 819 O O . PRO A 1 105 ? -21.315 3.893 -6.817 1.00 37.41 105 PRO A O 1
ATOM 822 N N . SER A 1 106 ? -22.308 5.237 -5.298 1.00 46.62 106 SER A N 1
ATOM 823 C CA . SER A 1 106 ? -23.582 4.544 -5.048 1.00 46.62 106 SER A CA 1
ATOM 824 C C . SER A 1 106 ? -23.659 3.054 -5.428 1.00 46.62 106 SER A C 1
ATOM 826 O O . SER A 1 106 ? -23.996 2.707 -6.559 1.00 46.62 106 SER A O 1
ATOM 828 N N . THR A 1 107 ? -23.502 2.174 -4.443 1.00 41.25 107 THR A N 1
ATOM 829 C CA . THR A 1 107 ? -24.308 0.944 -4.392 1.00 41.25 107 THR A CA 1
ATOM 830 C C . THR A 1 107 ? -25.315 1.089 -3.258 1.00 41.25 107 THR A C 1
ATOM 832 O O . THR A 1 107 ? -25.196 0.431 -2.229 1.00 41.25 107 THR A O 1
ATOM 835 N N . ASP A 1 108 ? -26.243 2.025 -3.454 1.00 39.53 108 ASP A N 1
ATOM 836 C CA . ASP A 1 108 ? -27.587 1.967 -2.888 1.00 39.53 108 ASP A CA 1
ATOM 837 C C . ASP A 1 108 ? -28.514 1.648 -4.074 1.00 39.53 108 ASP A C 1
ATOM 839 O O . ASP A 1 108 ? -28.939 2.553 -4.791 1.00 39.53 108 ASP A O 1
ATOM 843 N N . GLU A 1 109 ? -28.749 0.359 -4.318 1.00 36.81 109 GLU A N 1
ATOM 844 C CA . GLU A 1 109 ? -29.938 -0.176 -5.003 1.00 36.81 109 GLU A CA 1
ATOM 845 C C . GLU A 1 109 ? -30.438 -1.396 -4.224 1.00 36.81 109 GLU A C 1
ATOM 847 O O . GLU A 1 109 ? -29.599 -2.271 -3.894 1.00 36.81 109 GLU A O 1
#

Radius of gyration: 13.64 Å; chains: 1; bounding box: 46×24×30 Å

Organism: NCBI:txid2219225

Foldseek 3Di:
DEWDDDFLLVVVVVVDDQLNQLLVLLVVVVVCCVVPNDQEYEFCCAHRRRLSRLLSCLLVVHHYDHNHPPQNWHQDNVRDTDGDDPVVSVVVSNVSSVVSVVPPPDPPD

Secondary structure (DSSP, 8-state):
-EE----HHHHGGGT--HHHHHHHHHHHHHHHHHHS---EEEE--SSTHHHHHHHHHHHHT-EEEE-PPGGGEEE-TTS-EEE--HHHHHHHHHHHHHHHHH-------

InterPro domains:
  IPR024755 Circularly permutated YpsA SLOG [PF12694] (41-78)

Sequence (109 aa):
MNVAGNGIYTLSKHGWTQESINAWVYQVIGKVHQHWPIEFIRSGGQTGVDVAGLVSAHALGIDCLGLFPKHFLQRAEDNVDVRRTATELEAEIRTWALMLGVKNPSTDE